Protein AF-A0A7I8WCE5-F1 (afdb_monomer)

Radius of gyration: 19.45 Å; Cα contacts (8 Å, |Δi|>4): 159; chains: 1; bounding box: 53×24×66 Å

Structure (mmCIF, N/CA/C/O backbone):
data_AF-A0A7I8WCE5-F1
#
_entry.id   AF-A0A7I8WCE5-F1
#
loop_
_atom_site.group_PDB
_atom_site.id
_atom_site.type_symbol
_atom_site.label_atom_id
_atom_site.label_alt_id
_atom_site.label_comp_id
_atom_site.label_asym_id
_atom_site.label_entity_id
_atom_site.label_seq_id
_atom_site.pdbx_PDB_ins_code
_atom_site.Cartn_x
_atom_site.Cartn_y
_atom_site.Cartn_z
_atom_site.occupancy
_atom_site.B_iso_or_equiv
_atom_site.auth_seq_id
_atom_site.auth_comp_id
_atom_site.auth_asym_id
_atom_site.auth_atom_id
_atom_site.pdbx_PDB_model_num
ATOM 1 N N . MET A 1 1 ? 34.327 -8.605 -38.440 1.00 50.53 1 MET A N 1
ATOM 2 C CA . MET A 1 1 ? 33.458 -9.476 -37.614 1.00 50.53 1 MET A CA 1
ATOM 3 C C . MET A 1 1 ? 33.841 -9.482 -36.123 1.00 50.53 1 MET A C 1
ATOM 5 O O . MET A 1 1 ? 33.000 -9.816 -35.309 1.00 50.53 1 MET A O 1
ATOM 9 N N . SER A 1 2 ? 35.051 -9.053 -35.728 1.00 57.41 2 SER A N 1
ATOM 10 C CA . SER A 1 2 ? 35.535 -9.054 -34.330 1.00 57.41 2 SER A CA 1
ATOM 11 C C . SER A 1 2 ? 35.039 -7.905 -33.429 1.00 57.41 2 SER A C 1
ATOM 13 O O . SER A 1 2 ? 35.128 -8.022 -32.213 1.00 57.41 2 SER A O 1
ATOM 15 N N . TYR A 1 3 ? 34.486 -6.820 -33.986 1.00 60.25 3 TYR A N 1
ATOM 16 C CA . TYR A 1 3 ? 34.004 -5.659 -33.211 1.00 60.25 3 TYR A CA 1
ATOM 17 C C . TYR A 1 3 ? 32.550 -5.769 -32.714 1.00 60.25 3 TYR A C 1
ATOM 19 O O . TYR A 1 3 ? 32.130 -4.959 -31.896 1.00 60.25 3 TYR A O 1
ATOM 27 N N . GLN A 1 4 ? 31.778 -6.764 -33.167 1.00 73.44 4 GLN A N 1
ATOM 28 C CA . GLN A 1 4 ? 30.360 -6.881 -32.796 1.00 73.44 4 GLN A CA 1
ATOM 29 C C . GLN A 1 4 ? 30.150 -7.382 -31.363 1.00 73.44 4 GLN A C 1
ATOM 31 O O . GLN A 1 4 ? 29.238 -6.914 -30.691 1.00 73.44 4 GLN A O 1
ATOM 36 N N . ILE A 1 5 ? 30.999 -8.291 -30.872 1.00 83.00 5 ILE A N 1
ATOM 37 C CA . ILE A 1 5 ? 30.821 -8.887 -29.541 1.00 83.00 5 ILE A CA 1
ATOM 38 C C . ILE A 1 5 ? 31.060 -7.861 -28.415 1.00 83.00 5 ILE A C 1
ATOM 40 O O . ILE A 1 5 ? 30.167 -7.706 -2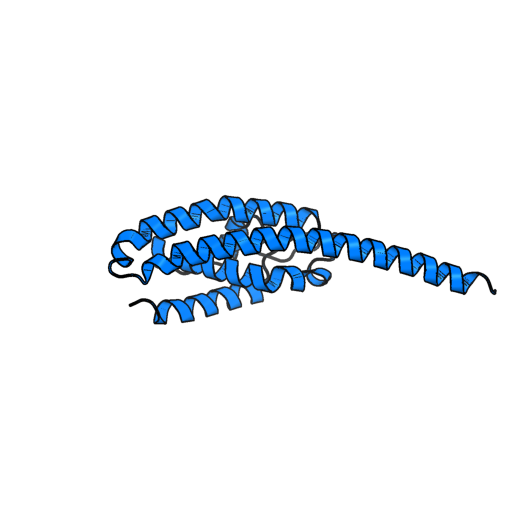7.584 1.00 83.00 5 ILE A O 1
ATOM 44 N N . PRO A 1 6 ? 32.175 -7.096 -28.382 1.00 89.44 6 PRO A N 1
ATOM 45 C CA . PRO A 1 6 ? 32.377 -6.081 -27.342 1.00 89.44 6 PRO A CA 1
ATOM 46 C C . PRO A 1 6 ? 31.289 -5.001 -27.340 1.00 89.44 6 PRO A C 1
ATOM 48 O O . PRO A 1 6 ? 30.859 -4.553 -26.281 1.00 89.44 6 PRO A O 1
ATOM 51 N N . GLN A 1 7 ? 30.801 -4.616 -28.523 1.00 88.81 7 GLN A N 1
ATOM 52 C CA . GLN A 1 7 ? 29.745 -3.616 -28.659 1.00 88.81 7 GLN A CA 1
ATOM 53 C C . GLN A 1 7 ? 28.393 -4.127 -28.135 1.00 88.81 7 GLN A C 1
ATOM 55 O O . GLN A 1 7 ? 27.687 -3.382 -27.458 1.00 88.81 7 GLN A O 1
ATOM 60 N N . MET A 1 8 ? 28.059 -5.402 -28.374 1.00 88.62 8 MET A N 1
ATOM 61 C CA . MET A 1 8 ? 26.875 -6.042 -27.787 1.00 88.62 8 MET A CA 1
ATOM 62 C C . MET A 1 8 ? 26.946 -6.057 -26.255 1.00 88.62 8 MET A C 1
ATOM 64 O O . MET A 1 8 ? 25.990 -5.639 -25.604 1.00 88.62 8 MET A O 1
ATOM 68 N N . PHE A 1 9 ? 28.082 -6.460 -25.674 1.00 93.19 9 PHE A N 1
ATOM 69 C CA . PHE A 1 9 ? 28.263 -6.445 -24.217 1.00 93.19 9 PHE A CA 1
ATOM 70 C C . PHE A 1 9 ? 28.170 -5.036 -23.626 1.00 93.19 9 PHE A C 1
ATOM 72 O O . PHE A 1 9 ? 27.525 -4.867 -22.597 1.00 93.19 9 PHE A O 1
ATOM 79 N N . SER A 1 10 ? 28.738 -4.025 -24.292 1.00 92.69 10 SER A N 1
ATOM 80 C CA . SER A 1 10 ? 28.611 -2.628 -23.858 1.00 92.69 10 SER A CA 1
ATOM 81 C C . SER A 1 10 ? 27.151 -2.175 -23.842 1.00 92.69 10 SER A C 1
ATOM 83 O O . SER A 1 10 ? 26.688 -1.660 -22.834 1.00 92.69 10 SER A O 1
ATOM 85 N N . SER A 1 11 ? 26.396 -2.435 -24.916 1.00 92.50 11 SER A N 1
ATOM 86 C CA . SER A 1 11 ? 24.974 -2.061 -24.967 1.00 92.50 11 SER A CA 1
ATOM 87 C C . SER A 1 11 ? 24.126 -2.794 -23.923 1.00 92.50 11 SER A C 1
ATOM 89 O O . SER A 1 11 ? 23.158 -2.245 -23.405 1.00 92.50 11 SER A O 1
ATOM 91 N N . PHE A 1 12 ? 24.491 -4.034 -23.586 1.00 94.12 12 PHE A N 1
ATOM 92 C CA . PHE A 1 12 ? 23.825 -4.791 -22.533 1.00 94.12 12 PHE A CA 1
ATOM 93 C C . PHE A 1 12 ? 24.161 -4.250 -21.138 1.00 94.12 12 PHE A C 1
ATOM 95 O O . PHE A 1 12 ? 23.276 -4.188 -20.286 1.00 94.12 12 PHE A O 1
ATOM 102 N N . GLN A 1 13 ? 25.405 -3.814 -20.918 1.00 95.06 13 GLN A N 1
ATOM 103 C CA . GLN A 1 13 ? 25.809 -3.149 -19.680 1.00 95.06 13 GLN A CA 1
ATOM 104 C C . GLN A 1 13 ? 24.989 -1.874 -19.453 1.00 95.06 13 GLN A C 1
ATOM 106 O O . GLN A 1 13 ? 24.436 -1.709 -18.370 1.00 95.06 13 GLN A O 1
ATOM 111 N N . ASP A 1 14 ? 24.807 -1.049 -20.489 1.00 95.19 14 ASP A N 1
ATOM 112 C CA . ASP A 1 14 ? 23.987 0.165 -20.397 1.00 95.19 14 ASP A CA 1
ATOM 113 C C . ASP A 1 14 ? 22.547 -0.156 -19.953 1.00 95.19 14 ASP A C 1
ATOM 115 O O . ASP A 1 14 ? 21.978 0.533 -19.106 1.00 95.19 14 ASP A O 1
ATOM 119 N N . VAL A 1 15 ? 21.954 -1.236 -20.479 1.00 93.38 15 VAL A N 1
ATOM 120 C CA . VAL A 1 15 ? 20.608 -1.689 -20.082 1.00 93.38 15 VAL A CA 1
ATOM 121 C C . VAL A 1 15 ? 20.572 -2.125 -18.615 1.00 93.38 15 VAL A C 1
ATOM 123 O O . VAL A 1 15 ? 19.631 -1.768 -17.902 1.00 93.38 15 VAL A O 1
ATOM 126 N N . ILE A 1 16 ? 21.579 -2.871 -18.149 1.00 95.06 16 ILE A N 1
ATOM 127 C CA . ILE A 1 16 ? 21.681 -3.292 -16.743 1.00 95.06 16 ILE A CA 1
ATOM 128 C C . ILE A 1 16 ? 21.804 -2.078 -15.822 1.00 95.06 16 ILE A C 1
ATOM 130 O O . ILE A 1 16 ? 21.117 -2.025 -14.801 1.00 95.06 16 ILE A O 1
ATOM 134 N N . ASP A 1 17 ? 22.637 -1.106 -16.187 1.00 96.06 17 ASP A N 1
ATOM 135 C CA . ASP A 1 17 ? 22.878 0.087 -15.379 1.00 96.06 17 ASP A CA 1
ATOM 136 C C . ASP A 1 17 ? 21.601 0.931 -15.257 1.00 96.06 17 ASP A C 1
ATOM 138 O O . ASP A 1 17 ? 21.223 1.335 -14.155 1.00 96.06 17 ASP A O 1
ATOM 142 N N . GLN A 1 18 ? 20.859 1.117 -16.355 1.00 93.81 18 GLN A N 1
ATOM 143 C CA . GLN A 1 18 ? 19.547 1.778 -16.315 1.00 93.81 18 GLN A CA 1
ATOM 144 C C . GLN A 1 18 ? 18.541 1.011 -15.450 1.00 93.81 18 GLN A C 1
ATOM 146 O O . GLN A 1 18 ? 17.791 1.605 -14.671 1.00 93.81 18 GLN A O 1
ATOM 151 N N . GLU A 1 19 ? 18.528 -0.319 -15.544 1.00 93.75 19 GLU A N 1
ATOM 152 C CA . GLU A 1 19 ? 17.642 -1.146 -14.729 1.00 93.75 19 GLU A CA 1
ATOM 153 C C . GLU A 1 19 ? 17.976 -1.048 -13.235 1.00 93.75 19 GLU A C 1
ATOM 155 O O . GLU A 1 19 ? 17.068 -1.015 -12.398 1.00 93.75 19 GLU A O 1
ATOM 160 N N . GLN A 1 20 ? 19.264 -0.969 -12.899 1.00 95.06 20 GLN A N 1
ATOM 161 C CA . GLN A 1 20 ? 19.743 -0.788 -11.534 1.00 95.06 20 GLN A CA 1
ATOM 162 C C . GLN A 1 20 ? 19.300 0.561 -10.959 1.00 95.06 20 GLN A C 1
ATOM 164 O O . GLN A 1 20 ? 18.778 0.599 -9.844 1.00 95.06 20 GLN A O 1
ATOM 169 N N . ILE A 1 21 ? 19.413 1.643 -11.734 1.00 95.50 21 ILE A N 1
ATOM 170 C CA . ILE A 1 21 ? 18.954 2.982 -11.329 1.00 95.50 21 ILE A CA 1
ATOM 171 C C . ILE A 1 21 ? 17.455 2.966 -10.989 1.00 95.50 21 ILE A C 1
ATOM 173 O O . ILE A 1 21 ? 17.041 3.497 -9.953 1.00 95.50 21 ILE A O 1
ATOM 177 N N . ILE A 1 22 ? 16.633 2.314 -11.820 1.00 95.06 22 ILE A N 1
ATOM 178 C CA . ILE A 1 22 ? 15.191 2.183 -11.559 1.00 95.06 22 ILE A CA 1
ATOM 179 C C . ILE A 1 22 ? 14.954 1.389 -10.270 1.00 95.06 22 ILE A C 1
ATOM 181 O O . ILE A 1 22 ? 14.191 1.838 -9.412 1.00 95.06 22 ILE A O 1
ATOM 185 N N . ARG A 1 23 ? 15.630 0.244 -10.088 1.00 95.38 23 ARG A N 1
ATOM 186 C CA . ARG A 1 23 ? 15.504 -0.575 -8.868 1.00 95.38 23 ARG A CA 1
ATOM 187 C C . ARG A 1 23 ? 15.839 0.207 -7.601 1.00 95.38 23 ARG A C 1
ATOM 189 O O . ARG A 1 23 ? 15.109 0.109 -6.614 1.00 95.38 23 ARG A O 1
ATOM 196 N N . GLU A 1 24 ? 16.914 0.985 -7.614 1.00 96.06 24 GLU A N 1
ATOM 197 C CA . GLU A 1 24 ? 17.324 1.796 -6.463 1.00 96.06 24 GLU A CA 1
ATOM 198 C C . GLU A 1 24 ? 16.304 2.896 -6.149 1.00 96.06 24 GLU A C 1
ATOM 200 O O . GLU A 1 24 ? 15.914 3.072 -4.990 1.00 96.06 24 GLU A O 1
ATOM 205 N N . SER A 1 25 ? 15.793 3.569 -7.183 1.00 95.38 25 SER A N 1
ATOM 206 C CA . SER A 1 25 ? 14.749 4.589 -7.043 1.00 95.38 25 SER A CA 1
ATOM 207 C C . SER A 1 25 ? 13.441 4.015 -6.479 1.00 95.38 25 SER A C 1
ATOM 209 O O . SER A 1 25 ? 12.831 4.610 -5.583 1.00 95.38 25 SER A O 1
ATOM 211 N N . VAL A 1 26 ? 13.039 2.824 -6.943 1.00 96.00 26 VAL A N 1
ATOM 212 C CA . VAL A 1 26 ? 11.877 2.077 -6.432 1.00 96.00 26 VAL A CA 1
ATOM 213 C C . VAL A 1 26 ? 12.081 1.685 -4.973 1.00 96.00 26 VAL A C 1
ATOM 215 O O . VAL A 1 26 ? 11.201 1.924 -4.146 1.00 96.00 26 VAL A O 1
ATOM 218 N N . LYS A 1 27 ? 13.250 1.135 -4.626 1.00 95.06 27 LYS A N 1
ATOM 219 C CA . LYS A 1 27 ? 13.574 0.727 -3.253 1.00 95.06 27 LYS A CA 1
ATOM 220 C C . LYS A 1 27 ? 13.459 1.896 -2.275 1.00 95.06 27 LYS A C 1
ATOM 222 O O . LYS A 1 27 ? 12.914 1.721 -1.188 1.00 95.06 27 LYS A O 1
ATOM 227 N N . SER A 1 28 ? 13.914 3.085 -2.670 1.00 94.75 28 SER A N 1
ATOM 228 C CA . SER A 1 28 ? 13.769 4.297 -1.858 1.00 94.75 28 SER A CA 1
ATOM 229 C C . SER A 1 28 ? 12.296 4.665 -1.613 1.00 94.75 28 SER A C 1
ATOM 231 O O . SER A 1 28 ? 11.916 4.909 -0.468 1.00 94.75 28 SER A O 1
ATOM 233 N N . SER A 1 29 ? 11.429 4.610 -2.634 1.00 94.69 29 SER A N 1
ATOM 234 C CA . SER A 1 29 ? 9.983 4.840 -2.442 1.00 94.69 29 SER A CA 1
ATOM 235 C C . SER A 1 29 ? 9.331 3.790 -1.543 1.00 94.69 29 SER A C 1
ATOM 237 O O . SER A 1 29 ? 8.504 4.123 -0.691 1.00 94.69 29 SER A O 1
ATOM 239 N N . VAL A 1 30 ? 9.717 2.522 -1.695 1.00 96.94 30 VAL A N 1
ATOM 240 C CA . VAL A 1 30 ? 9.195 1.423 -0.872 1.00 96.94 30 VAL A CA 1
ATOM 241 C C . VAL A 1 30 ? 9.545 1.617 0.603 1.00 96.94 30 VAL A C 1
ATOM 243 O O . VAL A 1 30 ? 8.696 1.379 1.458 1.00 96.94 30 VAL A O 1
ATOM 246 N N . GLN A 1 31 ? 10.739 2.119 0.930 1.00 97.44 31 GLN A N 1
ATOM 247 C CA . GLN A 1 31 ? 11.127 2.389 2.322 1.00 97.44 31 GLN A CA 1
ATOM 248 C C . GLN A 1 31 ? 10.186 3.388 3.016 1.00 97.44 31 GLN A C 1
ATOM 250 O O . GLN A 1 31 ? 9.819 3.181 4.177 1.00 97.44 31 GLN A O 1
ATOM 255 N N . ASN A 1 32 ? 9.733 4.422 2.301 1.00 96.31 32 ASN A N 1
ATOM 256 C CA . ASN A 1 32 ? 8.776 5.402 2.824 1.00 96.31 32 ASN A CA 1
ATOM 257 C C . ASN A 1 32 ? 7.399 4.770 3.100 1.00 96.31 32 ASN A C 1
ATOM 259 O O . ASN A 1 32 ? 6.805 4.987 4.167 1.00 96.31 32 ASN A O 1
ATOM 263 N N . LEU A 1 33 ? 6.917 3.932 2.172 1.00 97.44 33 LEU A N 1
ATOM 264 C CA . LEU A 1 33 ? 5.695 3.137 2.349 1.00 97.44 33 LEU A CA 1
ATOM 265 C C . LEU A 1 33 ? 5.822 2.194 3.551 1.00 97.44 33 LEU A C 1
ATOM 267 O O . LEU A 1 33 ? 4.905 2.073 4.368 1.00 97.44 33 LEU A O 1
ATOM 271 N N . GLU A 1 34 ? 6.969 1.537 3.699 1.00 97.75 34 GLU A N 1
ATOM 272 C CA . GLU A 1 34 ? 7.217 0.601 4.786 1.00 97.75 34 GLU A CA 1
ATOM 273 C C . GLU A 1 34 ? 7.260 1.274 6.154 1.00 97.75 34 GLU A C 1
ATOM 275 O O . GLU A 1 34 ? 6.745 0.715 7.127 1.00 97.75 34 GLU A O 1
ATOM 280 N N . GLN A 1 35 ? 7.891 2.445 6.239 1.00 97.62 35 GLN A N 1
ATOM 281 C CA . GLN A 1 35 ? 7.965 3.220 7.469 1.00 97.62 35 GLN A CA 1
ATOM 282 C C . GLN A 1 35 ? 6.576 3.699 7.877 1.00 97.62 35 GLN A C 1
ATOM 284 O O . GLN A 1 35 ? 6.157 3.450 9.005 1.00 97.62 35 GLN A O 1
ATOM 289 N N . THR A 1 36 ? 5.831 4.286 6.941 1.00 97.00 36 THR A N 1
ATOM 290 C CA . THR A 1 36 ? 4.471 4.768 7.208 1.00 97.00 36 THR A CA 1
ATOM 291 C C . THR A 1 36 ? 3.546 3.626 7.615 1.00 97.00 36 THR A C 1
ATOM 293 O O . THR A 1 36 ? 2.840 3.733 8.613 1.00 97.00 36 THR A O 1
ATOM 296 N N . SER A 1 37 ? 3.607 2.485 6.925 1.00 97.25 37 SER A N 1
ATOM 297 C CA . SER A 1 37 ? 2.823 1.302 7.303 1.00 97.25 37 SER A CA 1
ATOM 298 C C . SER A 1 37 ? 3.233 0.718 8.659 1.00 97.25 37 SER A C 1
ATOM 300 O O . SER A 1 37 ? 2.372 0.208 9.367 1.00 97.25 37 SER A O 1
ATOM 302 N N . ARG A 1 38 ? 4.510 0.803 9.076 1.00 97.62 38 ARG A N 1
ATOM 303 C CA . ARG A 1 38 ? 4.920 0.426 10.448 1.00 97.62 38 ARG A CA 1
ATOM 304 C C . ARG A 1 38 ? 4.305 1.366 11.486 1.00 97.62 38 ARG A C 1
ATOM 306 O O . ARG A 1 38 ? 3.841 0.896 12.519 1.00 97.62 38 ARG A O 1
ATOM 313 N N . THR A 1 39 ? 4.262 2.666 11.206 1.00 97.69 39 THR A N 1
ATOM 314 C CA . THR A 1 39 ? 3.642 3.648 12.105 1.00 97.69 39 THR A CA 1
ATOM 315 C C . THR A 1 39 ? 2.127 3.452 12.205 1.00 97.69 39 THR A C 1
ATOM 317 O O . THR A 1 39 ? 1.600 3.451 13.315 1.00 97.69 39 THR A O 1
ATOM 320 N N . ILE A 1 40 ? 1.433 3.213 11.084 1.00 97.00 40 ILE A N 1
ATOM 321 C CA . ILE A 1 40 ? -0.005 2.891 11.086 1.00 97.00 40 ILE A CA 1
ATOM 322 C C . ILE A 1 40 ? -0.256 1.601 11.877 1.00 97.00 40 ILE A C 1
ATOM 324 O O . ILE A 1 40 ? -1.159 1.562 12.706 1.00 97.00 40 ILE A O 1
ATOM 328 N N . LEU A 1 41 ? 0.563 0.564 11.667 1.00 95.69 41 LEU A N 1
ATOM 329 C CA . LEU A 1 41 ? 0.454 -0.693 12.406 1.00 95.69 41 LEU A CA 1
ATOM 330 C C . LEU A 1 41 ? 0.587 -0.47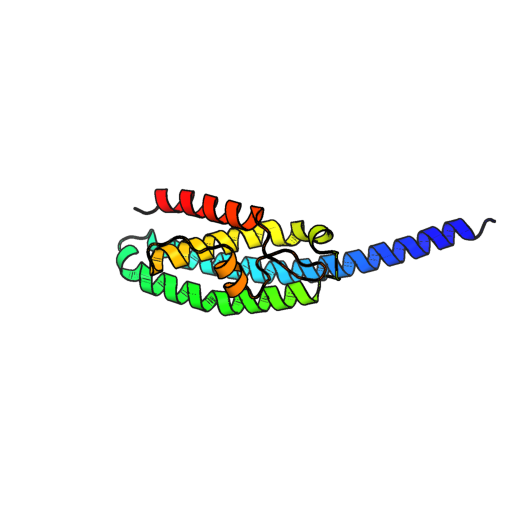9 13.917 1.00 95.69 41 LEU A C 1
ATOM 332 O O . LEU A 1 41 ? -0.282 -0.911 14.664 1.00 95.69 41 LEU A O 1
ATOM 336 N N . ALA A 1 42 ? 1.635 0.222 14.358 1.00 95.00 42 ALA A N 1
ATOM 337 C CA . ALA A 1 42 ? 1.858 0.498 15.775 1.00 95.00 42 ALA A CA 1
ATOM 338 C C . ALA A 1 42 ? 0.691 1.278 16.401 1.00 95.00 42 ALA A C 1
ATOM 340 O O . ALA A 1 42 ? 0.291 0.994 17.527 1.00 95.00 42 ALA A O 1
ATOM 341 N N . LEU A 1 43 ? 0.121 2.232 15.657 1.00 94.50 43 LEU A N 1
ATOM 342 C CA . LEU A 1 43 ? -1.058 2.983 16.076 1.00 94.50 43 LEU A CA 1
ATOM 343 C C . LEU A 1 43 ? -2.276 2.066 16.233 1.00 94.50 43 LEU A C 1
ATOM 345 O O . LEU A 1 43 ? -2.901 2.071 17.291 1.00 94.50 43 LEU A O 1
ATOM 349 N N . ILE A 1 44 ? -2.603 1.262 15.220 1.00 92.19 44 ILE A N 1
ATOM 350 C CA . ILE A 1 44 ? -3.770 0.372 15.270 1.00 92.19 44 ILE A CA 1
ATOM 351 C C . ILE A 1 44 ? -3.601 -0.699 16.352 1.00 92.19 44 ILE A C 1
ATOM 353 O O . ILE A 1 44 ? -4.558 -0.998 17.054 1.00 92.19 44 ILE A O 1
ATOM 357 N N . GLN A 1 45 ? -2.388 -1.206 16.582 1.00 90.88 45 GLN A N 1
ATOM 358 C CA . GLN A 1 45 ? -2.122 -2.202 17.625 1.00 90.88 45 GLN A CA 1
ATOM 359 C C . GLN A 1 45 ? -2.437 -1.710 19.049 1.00 90.88 45 GLN A C 1
ATOM 361 O O . GLN A 1 45 ? -2.640 -2.527 19.948 1.00 90.88 45 GLN A O 1
ATOM 366 N N . THR A 1 46 ? -2.543 -0.395 19.274 1.00 91.56 46 THR A N 1
ATOM 367 C CA . THR A 1 46 ? -2.946 0.151 20.583 1.00 91.56 46 THR A CA 1
ATOM 368 C C . THR A 1 46 ? -4.356 -0.266 21.006 1.00 91.56 46 THR A C 1
ATOM 370 O O . THR A 1 46 ? -4.638 -0.286 22.202 1.00 91.56 46 THR A O 1
ATOM 373 N N . ILE A 1 47 ? -5.223 -0.680 20.074 1.00 89.56 47 ILE A N 1
ATOM 374 C CA . ILE A 1 47 ? -6.575 -1.153 20.412 1.00 89.56 47 ILE A CA 1
ATOM 375 C C . ILE A 1 47 ? -6.570 -2.459 21.220 1.00 89.56 47 ILE A C 1
ATOM 377 O O . ILE A 1 47 ? -7.542 -2.725 21.919 1.00 89.56 47 ILE A O 1
ATOM 381 N N . HIS A 1 48 ? -5.487 -3.246 21.149 1.00 87.06 48 HIS A N 1
ATOM 382 C CA . HIS A 1 48 ? -5.323 -4.488 21.916 1.00 87.06 48 HIS A CA 1
ATOM 383 C C . HIS A 1 48 ? -4.875 -4.235 23.367 1.00 87.06 48 HIS A C 1
ATOM 385 O O . HIS A 1 48 ? -4.734 -5.179 24.144 1.00 87.06 48 HIS A O 1
ATOM 391 N N . GLN A 1 49 ? -4.602 -2.980 23.741 1.00 86.44 49 GLN A N 1
ATOM 392 C CA . GLN A 1 49 ? -4.274 -2.609 25.117 1.00 86.44 49 GLN A CA 1
ATOM 393 C C . GLN A 1 49 ? -5.537 -2.546 25.986 1.00 86.44 49 GLN A C 1
ATOM 395 O O . GLN A 1 49 ? -6.663 -2.468 25.493 1.00 86.44 49 GLN A O 1
ATOM 400 N N . GLU A 1 50 ? -5.354 -2.539 27.305 1.00 78.25 50 GLU A N 1
ATOM 401 C CA . GLU A 1 50 ? -6.456 -2.463 28.264 1.00 78.25 50 GLU A CA 1
ATOM 402 C C . GLU A 1 50 ? -7.304 -1.195 28.025 1.00 78.25 50 GLU A C 1
ATOM 404 O O . GLU A 1 50 ? -6.787 -0.080 28.017 1.00 78.25 50 GLU A O 1
ATOM 409 N N . ASN A 1 51 ? -8.618 -1.357 27.817 1.00 77.56 51 ASN A N 1
ATOM 410 C CA . ASN A 1 51 ? -9.567 -0.312 27.383 1.00 77.56 51 ASN A CA 1
ATOM 411 C C . ASN A 1 51 ? -9.402 0.234 25.943 1.00 77.56 51 ASN A C 1
ATOM 413 O O . ASN A 1 51 ? -10.145 1.149 25.577 1.00 77.56 51 ASN A O 1
ATOM 417 N N . GLY A 1 52 ? -8.525 -0.327 25.103 1.00 79.12 52 GLY A N 1
ATOM 418 C CA . GLY A 1 52 ? -8.266 0.150 23.733 1.00 79.12 52 GLY A CA 1
ATOM 419 C C . GLY A 1 52 ? -9.491 0.132 22.807 1.00 79.12 52 GLY A C 1
ATOM 420 O O . GLY A 1 52 ? -9.628 0.981 21.929 1.00 79.12 52 GLY A O 1
ATOM 421 N N . VAL A 1 53 ? -10.464 -0.745 23.070 1.00 79.88 53 VAL A N 1
ATOM 422 C CA . VAL A 1 53 ? -11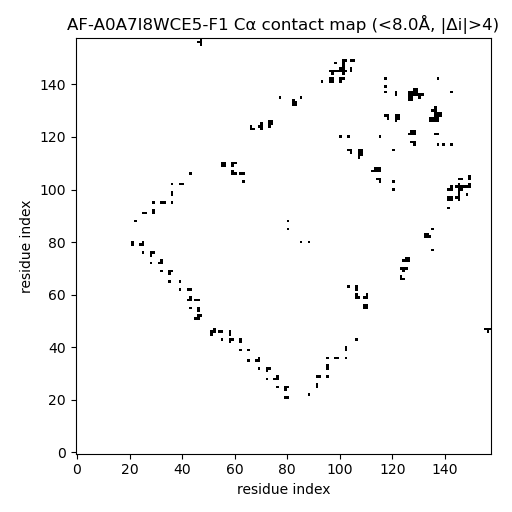.747 -0.780 22.343 1.00 79.88 53 VAL A CA 1
ATOM 423 C C . VAL A 1 53 ? -12.518 0.545 22.460 1.00 79.88 53 VAL A C 1
ATOM 425 O O . VAL A 1 53 ? -13.178 0.960 21.507 1.00 79.88 53 VAL A O 1
ATOM 428 N N . LYS A 1 54 ? -12.409 1.262 23.590 1.00 84.94 54 LYS A N 1
ATOM 429 C CA . LYS A 1 54 ? -13.095 2.555 23.789 1.00 84.94 54 LYS A CA 1
ATOM 430 C C . LYS A 1 54 ? -12.529 3.655 22.888 1.00 84.94 54 LYS A C 1
ATOM 432 O O . LYS A 1 54 ? -13.275 4.538 22.478 1.00 84.94 54 LYS A O 1
ATOM 437 N N . THR A 1 55 ? -11.237 3.589 22.566 1.00 88.81 55 THR A N 1
ATOM 438 C CA . THR A 1 55 ? -10.536 4.562 21.712 1.00 88.81 55 THR A CA 1
ATOM 439 C C . THR A 1 55 ? -10.389 4.081 20.267 1.00 88.81 55 THR A C 1
ATOM 441 O O . THR A 1 55 ? -9.881 4.822 19.426 1.00 88.81 55 THR A O 1
ATOM 444 N N . ALA A 1 56 ? -10.877 2.881 19.935 1.00 90.12 56 ALA A N 1
ATOM 445 C CA . ALA A 1 56 ? -10.674 2.245 18.634 1.00 90.12 56 ALA A CA 1
ATOM 446 C C . ALA A 1 56 ? -11.127 3.116 17.451 1.00 90.12 56 ALA A C 1
ATOM 448 O O . ALA A 1 56 ? -10.421 3.210 16.448 1.00 90.12 56 ALA A O 1
ATOM 449 N N . LYS A 1 57 ? -12.253 3.833 17.582 1.00 90.75 57 LYS A N 1
ATOM 450 C CA . LYS A 1 57 ? -12.729 4.759 16.539 1.00 90.75 57 LYS A CA 1
ATOM 451 C C . LYS A 1 57 ? -11.780 5.938 16.311 1.00 90.75 57 LYS A C 1
ATOM 453 O O . LYS A 1 57 ? -11.537 6.309 15.167 1.00 90.75 57 LYS A O 1
ATOM 458 N N . GLU A 1 58 ? -11.222 6.506 17.378 1.00 92.81 58 GLU A N 1
ATOM 459 C CA . GLU A 1 58 ? -10.252 7.605 17.284 1.00 92.81 58 GLU A CA 1
ATOM 460 C C . GLU A 1 58 ? -8.926 7.129 16.683 1.00 92.81 58 GLU A C 1
ATOM 462 O O . GLU A 1 58 ? -8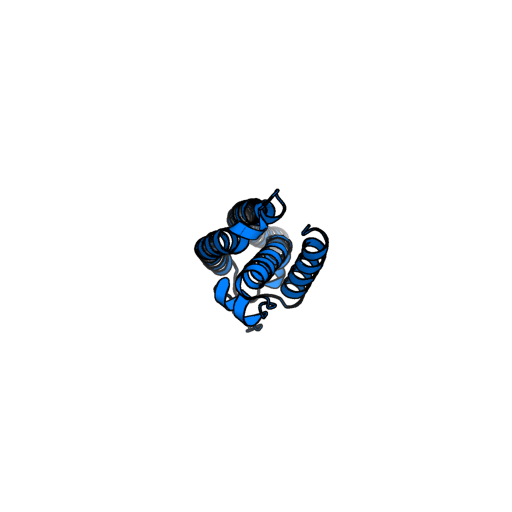.336 7.808 15.842 1.00 92.81 58 GLU A O 1
ATOM 467 N N . VAL A 1 59 ? -8.470 5.940 17.088 1.00 93.94 59 VAL A N 1
ATOM 468 C CA . VAL A 1 59 ? -7.273 5.286 16.544 1.00 93.94 59 VAL A CA 1
ATOM 469 C C . VAL A 1 59 ? -7.439 5.030 15.047 1.00 93.94 59 VAL A C 1
ATOM 471 O O . VAL A 1 59 ? -6.556 5.379 14.263 1.00 93.94 59 VAL A O 1
ATOM 474 N N . ALA A 1 60 ? -8.585 4.490 14.632 1.00 94.06 60 ALA A N 1
ATOM 475 C CA . ALA A 1 60 ? -8.865 4.220 13.230 1.00 94.06 60 ALA A CA 1
ATOM 476 C C . ALA A 1 60 ? -8.996 5.509 12.402 1.00 94.06 60 ALA A C 1
ATOM 478 O O . ALA A 1 60 ? -8.512 5.559 11.275 1.00 94.06 60 ALA A O 1
ATOM 479 N N . GLN A 1 61 ? -9.562 6.580 12.967 1.00 94.88 61 GLN A N 1
ATOM 480 C CA . GLN A 1 61 ? -9.592 7.889 12.310 1.00 94.88 61 GLN A CA 1
ATOM 481 C C . GLN A 1 61 ? -8.177 8.439 12.064 1.00 94.88 61 GLN A C 1
ATOM 483 O O . GLN A 1 61 ? -7.854 8.833 10.944 1.00 94.88 61 GLN A O 1
ATOM 488 N N . LYS A 1 62 ? -7.296 8.384 13.069 1.00 95.56 62 LYS A N 1
ATOM 489 C CA . LYS A 1 62 ? -5.886 8.783 12.915 1.00 95.56 62 LYS A CA 1
ATOM 490 C C . LYS A 1 62 ? -5.157 7.916 11.884 1.00 95.56 62 LYS A C 1
ATOM 492 O O . LYS A 1 62 ? -4.409 8.434 11.058 1.00 95.56 62 LYS A O 1
ATOM 497 N N . ALA A 1 63 ? -5.402 6.605 11.886 1.00 95.75 63 ALA A N 1
ATOM 498 C CA . ALA A 1 63 ? -4.858 5.702 10.874 1.00 95.75 63 ALA A CA 1
ATOM 499 C C . ALA A 1 63 ? -5.348 6.077 9.466 1.00 95.75 63 ALA A C 1
ATOM 501 O O . ALA A 1 63 ? -4.544 6.136 8.535 1.00 95.75 63 ALA A O 1
ATOM 502 N N . ARG A 1 64 ? -6.639 6.408 9.314 1.00 95.00 64 ARG A N 1
ATOM 503 C CA . ARG A 1 64 ? -7.247 6.855 8.052 1.00 95.00 64 ARG A CA 1
ATOM 504 C C . ARG A 1 64 ? -6.557 8.098 7.493 1.00 95.00 64 ARG A C 1
ATOM 506 O O . ARG A 1 64 ? -6.288 8.157 6.296 1.00 95.00 64 ARG A O 1
ATOM 513 N N . GLU A 1 65 ? -6.227 9.063 8.345 1.00 96.00 65 GLU A N 1
ATOM 514 C CA . GLU A 1 65 ? -5.518 10.285 7.947 1.00 96.00 65 GLU A CA 1
ATOM 515 C C . GLU A 1 65 ? -4.117 9.986 7.401 1.00 96.00 65 GLU A C 1
ATOM 517 O O . GLU A 1 65 ? -3.700 10.574 6.400 1.00 96.00 65 GLU A O 1
ATOM 522 N N . MET A 1 66 ? -3.414 9.006 7.974 1.00 96.50 66 MET A N 1
ATOM 523 C CA . MET A 1 66 ? -2.087 8.597 7.504 1.00 96.50 66 MET A CA 1
ATOM 524 C C . MET A 1 66 ? -2.099 7.969 6.102 1.00 96.50 66 MET A C 1
ATOM 526 O O . MET A 1 66 ? -1.085 8.033 5.401 1.00 96.50 66 MET A O 1
ATOM 530 N N . PHE A 1 67 ? -3.234 7.430 5.637 1.00 96.44 67 PHE A N 1
ATOM 531 C CA . PHE A 1 67 ? -3.351 6.939 4.259 1.00 96.44 67 PHE A CA 1
ATOM 532 C C . PHE A 1 67 ? -3.241 8.055 3.212 1.00 96.44 67 PHE A C 1
ATOM 534 O O . PHE A 1 67 ? -2.888 7.770 2.070 1.00 96.44 67 PHE A O 1
ATOM 541 N N . THR A 1 68 ? -3.439 9.326 3.582 1.00 95.94 68 THR A N 1
ATOM 542 C CA . THR A 1 68 ? -3.154 10.454 2.675 1.00 95.94 68 THR A CA 1
ATOM 543 C C . THR A 1 68 ? -1.666 10.547 2.328 1.00 95.94 68 THR A C 1
ATOM 545 O O . THR A 1 68 ? -1.312 10.868 1.195 1.00 95.94 68 THR A O 1
ATOM 548 N N . THR A 1 69 ? -0.783 10.207 3.270 1.00 96.19 69 THR A N 1
ATOM 549 C CA . THR A 1 69 ? 0.664 10.125 3.042 1.00 96.19 69 THR A CA 1
ATOM 550 C C . THR A 1 69 ? 1.016 8.885 2.224 1.00 96.19 69 THR A C 1
ATOM 552 O O . THR A 1 69 ? 1.796 8.975 1.280 1.00 96.19 69 THR A O 1
ATOM 555 N N . VAL A 1 70 ? 0.390 7.741 2.527 1.00 97.25 70 VAL A N 1
ATOM 556 C CA . VAL A 1 70 ? 0.561 6.500 1.749 1.00 97.25 70 VAL A CA 1
ATOM 557 C C . VAL A 1 70 ? 0.195 6.719 0.279 1.00 97.25 70 VAL A C 1
ATOM 559 O O . VAL A 1 70 ? 0.955 6.323 -0.601 1.00 97.25 70 VAL A O 1
ATOM 562 N N . ARG A 1 71 ? -0.921 7.409 0.014 1.00 97.31 71 ARG A N 1
ATOM 563 C CA . ARG A 1 71 ? -1.353 7.792 -1.334 1.00 97.31 71 ARG A CA 1
ATOM 564 C C . ARG A 1 71 ? -0.255 8.543 -2.096 1.00 97.31 71 ARG A C 1
ATOM 566 O O . ARG A 1 71 ? 0.073 8.160 -3.213 1.00 97.31 71 ARG A O 1
ATOM 573 N N . LYS A 1 72 ? 0.357 9.560 -1.479 1.00 96.94 72 LYS A N 1
ATOM 574 C CA . LYS A 1 72 ? 1.448 10.338 -2.099 1.00 96.94 72 LYS A CA 1
ATOM 575 C C . LYS A 1 72 ? 2.648 9.463 -2.466 1.00 96.94 72 LYS A C 1
ATOM 577 O O . LYS A 1 72 ? 3.238 9.642 -3.525 1.00 96.94 72 LYS A O 1
ATOM 582 N N . TYR A 1 73 ? 3.000 8.497 -1.619 1.00 96.69 73 TYR A N 1
ATOM 583 C CA . TYR A 1 73 ? 4.105 7.584 -1.917 1.00 96.69 73 TYR A CA 1
ATOM 584 C C . TYR A 1 73 ? 3.776 6.576 -3.021 1.00 96.69 73 TYR A C 1
ATOM 586 O O . TYR A 1 73 ? 4.676 6.197 -3.766 1.00 96.69 73 TYR A O 1
ATOM 594 N N . TYR A 1 74 ? 2.513 6.165 -3.174 1.00 96.81 74 TYR A N 1
ATOM 595 C CA . TYR A 1 74 ? 2.096 5.371 -4.335 1.00 96.81 74 TYR A CA 1
ATOM 596 C C . TYR A 1 74 ? 2.124 6.178 -5.634 1.00 96.81 74 TYR A C 1
ATOM 598 O O . TYR A 1 74 ? 2.546 5.638 -6.652 1.00 96.81 74 TYR A O 1
ATOM 606 N N . GLU A 1 75 ? 1.740 7.457 -5.608 1.00 95.25 75 GLU A N 1
ATOM 607 C CA . GLU A 1 75 ? 1.880 8.360 -6.762 1.00 95.25 75 GLU A CA 1
ATOM 608 C C . GLU A 1 75 ? 3.353 8.504 -7.176 1.00 95.25 75 GLU A C 1
ATOM 610 O O . GLU A 1 75 ? 3.691 8.362 -8.353 1.00 95.25 75 GLU A O 1
ATOM 615 N N . GLU A 1 76 ? 4.245 8.706 -6.202 1.00 95.19 76 GLU A N 1
ATOM 616 C CA . GLU A 1 76 ? 5.690 8.761 -6.438 1.00 95.19 76 GLU A CA 1
ATOM 617 C C . GLU A 1 76 ? 6.217 7.436 -7.008 1.00 95.19 76 GLU A C 1
ATOM 619 O O . GLU A 1 76 ? 6.930 7.437 -8.013 1.00 95.19 76 GLU A O 1
ATOM 624 N N . LEU A 1 77 ? 5.839 6.302 -6.411 1.00 95.94 77 LEU A N 1
ATOM 625 C CA . LEU A 1 77 ? 6.234 4.979 -6.884 1.00 95.94 77 LEU A CA 1
ATOM 626 C C . LEU A 1 77 ? 5.755 4.738 -8.321 1.00 95.94 77 LEU A C 1
ATOM 628 O O . LEU A 1 77 ? 6.553 4.331 -9.160 1.00 95.94 77 LEU A O 1
ATOM 632 N N . ALA A 1 78 ? 4.490 5.036 -8.624 1.00 94.19 78 ALA A N 1
ATOM 633 C CA . ALA A 1 78 ? 3.917 4.863 -9.955 1.00 94.19 78 ALA A CA 1
ATOM 634 C C . ALA A 1 78 ? 4.649 5.697 -11.017 1.00 94.19 78 ALA A C 1
ATOM 636 O O . ALA A 1 78 ? 4.856 5.210 -12.125 1.00 94.19 78 ALA A O 1
ATOM 637 N N . SER A 1 79 ? 5.104 6.908 -10.673 1.00 94.19 79 SER A N 1
ATOM 638 C CA . SER A 1 79 ? 5.864 7.775 -11.590 1.00 94.19 79 SER A CA 1
ATOM 639 C C . SER A 1 79 ? 7.250 7.233 -11.967 1.00 94.19 79 SER A C 1
ATOM 641 O O . SER A 1 79 ? 7.818 7.648 -12.976 1.00 94.19 79 SER A O 1
ATOM 643 N N . LYS A 1 80 ? 7.797 6.303 -11.173 1.00 93.50 80 LYS A N 1
ATOM 644 C CA . LYS A 1 80 ? 9.129 5.709 -11.376 1.00 93.50 80 LYS A CA 1
ATOM 645 C C . LYS A 1 80 ? 9.100 4.439 -12.222 1.00 93.50 80 LYS A C 1
ATOM 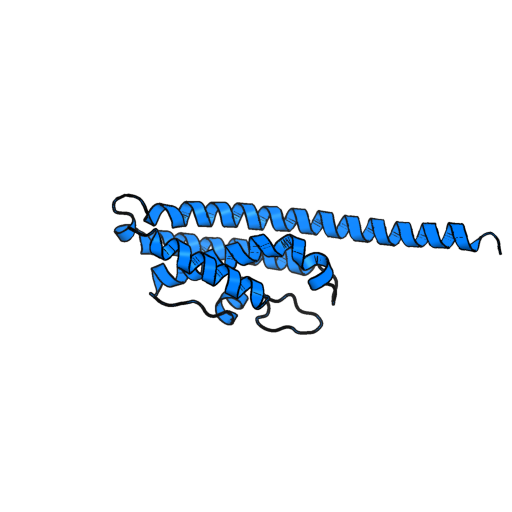647 O O . LYS A 1 80 ? 10.155 3.993 -12.667 1.00 93.50 80 LYS A O 1
ATOM 652 N N . ILE A 1 81 ? 7.926 3.834 -12.412 1.00 92.19 81 ILE A N 1
ATOM 653 C CA . ILE A 1 81 ? 7.790 2.570 -13.135 1.00 92.19 81 ILE A CA 1
ATOM 654 C C . ILE A 1 81 ? 7.516 2.853 -14.614 1.00 92.19 81 ILE A C 1
ATOM 656 O O . ILE A 1 81 ? 6.524 3.510 -14.930 1.00 92.19 81 ILE A O 1
ATOM 660 N N . PRO A 1 82 ? 8.343 2.334 -15.538 1.00 90.12 82 PRO A N 1
ATOM 661 C CA . PRO A 1 82 ? 8.048 2.424 -16.961 1.00 90.12 82 PRO A CA 1
ATOM 662 C C . PRO A 1 82 ? 6.740 1.709 -17.324 1.00 90.12 82 PRO A C 1
ATOM 664 O O . PRO A 1 82 ? 6.391 0.683 -16.727 1.00 90.12 82 PRO A O 1
ATOM 667 N N . SER A 1 83 ? 6.055 2.205 -18.357 1.00 87.50 83 SER A N 1
ATOM 668 C CA . SER A 1 83 ? 4.886 1.544 -18.951 1.00 87.50 83 SER A CA 1
ATOM 669 C C . SER A 1 83 ? 5.146 0.064 -19.235 1.00 87.50 83 SER A C 1
ATOM 671 O O . SER A 1 83 ? 6.252 -0.327 -19.606 1.00 87.50 83 SER A O 1
ATOM 673 N N . GLU A 1 84 ? 4.121 -0.765 -19.032 1.00 87.69 84 GLU A N 1
ATOM 674 C CA . GLU A 1 84 ? 4.150 -2.225 -19.219 1.00 87.69 84 GLU A CA 1
ATOM 675 C C . GLU A 1 84 ? 5.174 -3.004 -18.357 1.00 87.69 84 GLU A C 1
ATOM 677 O O . GLU A 1 84 ? 5.231 -4.231 -18.439 1.00 87.69 84 GLU A O 1
ATOM 682 N N . GLN A 1 85 ? 5.928 -2.353 -17.458 1.00 91.00 85 GLN A N 1
ATOM 683 C CA . GLN A 1 85 ? 6.932 -3.005 -16.597 1.00 91.00 85 GLN A CA 1
ATOM 684 C C . GLN A 1 85 ? 6.470 -3.217 -15.147 1.00 91.00 85 GLN A C 1
ATOM 686 O O . GLN A 1 85 ? 7.286 -3.511 -14.276 1.00 91.00 85 GLN A O 1
ATOM 691 N N . TYR A 1 86 ? 5.163 -3.130 -14.875 1.00 92.75 86 TYR A N 1
ATOM 692 C CA . TYR A 1 86 ? 4.599 -3.311 -13.530 1.00 92.75 86 TYR A CA 1
ATOM 693 C C . TYR A 1 86 ? 5.096 -4.598 -12.850 1.00 92.75 86 TYR A C 1
ATOM 695 O O . TYR A 1 86 ? 5.748 -4.537 -11.811 1.00 92.75 86 TYR A O 1
ATOM 703 N N . TYR A 1 87 ? 4.865 -5.762 -13.470 1.00 93.31 87 TYR A N 1
ATOM 704 C CA . TYR A 1 87 ? 5.237 -7.056 -12.885 1.00 93.31 87 TYR A CA 1
ATOM 705 C C . TYR A 1 87 ? 6.749 -7.308 -12.865 1.00 93.31 87 TYR A C 1
ATOM 707 O O . TYR A 1 87 ? 7.210 -8.122 -12.074 1.00 93.31 87 TYR A O 1
ATOM 715 N N . LYS A 1 88 ? 7.538 -6.580 -13.672 1.00 94.00 88 LYS A N 1
ATOM 716 C CA . LYS A 1 88 ? 9.007 -6.667 -13.633 1.00 94.00 88 LYS A CA 1
ATOM 717 C C . LYS A 1 88 ? 9.559 -6.181 -12.291 1.00 94.00 88 LYS A C 1
ATOM 719 O O . LYS A 1 88 ? 10.548 -6.720 -11.804 1.00 94.00 88 LYS A O 1
ATOM 724 N N . TYR A 1 89 ? 8.924 -5.168 -11.700 1.00 94.81 89 TYR A N 1
ATOM 725 C CA . TYR A 1 89 ? 9.363 -4.577 -10.435 1.00 94.81 89 TYR A CA 1
ATOM 726 C C . TYR A 1 89 ? 8.425 -4.875 -9.257 1.00 94.81 89 TYR A C 1
ATOM 728 O O . TYR A 1 89 ? 8.800 -4.577 -8.126 1.00 94.81 89 TYR A O 1
ATOM 736 N N . HIS A 1 90 ? 7.264 -5.497 -9.490 1.00 95.62 90 HIS A N 1
ATOM 737 C CA . HIS A 1 90 ? 6.207 -5.736 -8.494 1.00 95.62 90 HIS A CA 1
ATOM 738 C C . HIS A 1 90 ? 6.694 -6.338 -7.175 1.00 95.62 90 HIS A C 1
ATOM 740 O O . HIS A 1 90 ? 6.316 -5.845 -6.111 1.00 95.62 90 HIS A O 1
ATOM 746 N N . ASP A 1 91 ? 7.619 -7.299 -7.226 1.00 96.12 91 ASP A N 1
ATOM 747 C CA . ASP A 1 91 ? 8.195 -7.929 -6.032 1.00 96.12 91 ASP A CA 1
ATOM 748 C C . ASP A 1 91 ? 8.802 -6.928 -5.031 1.00 96.12 91 ASP A C 1
ATOM 750 O O . ASP A 1 91 ? 8.817 -7.196 -3.830 1.00 96.12 91 ASP A O 1
ATOM 754 N N . HIS A 1 92 ? 9.242 -5.747 -5.484 1.00 96.81 92 HIS A N 1
ATOM 755 C CA . HIS A 1 92 ? 9.820 -4.726 -4.607 1.00 96.81 92 HIS A CA 1
ATOM 756 C C . HIS A 1 92 ? 8.786 -4.129 -3.647 1.00 96.81 92 HIS A C 1
ATOM 758 O O . HIS A 1 92 ? 9.132 -3.816 -2.512 1.00 96.81 92 HIS A O 1
ATOM 764 N N . TRP A 1 93 ? 7.531 -3.954 -4.074 1.00 96.94 93 TRP A N 1
ATOM 765 C CA . TRP A 1 93 ? 6.473 -3.364 -3.240 1.00 96.94 93 TRP A CA 1
ATOM 766 C C . TRP A 1 93 ? 5.369 -4.348 -2.859 1.00 96.94 93 TRP A C 1
ATOM 768 O O . TRP A 1 93 ? 4.464 -3.979 -2.105 1.00 96.94 93 TRP A O 1
ATOM 778 N N . ARG A 1 94 ? 5.432 -5.594 -3.336 1.00 97.25 94 ARG A N 1
ATOM 779 C CA . ARG A 1 94 ? 4.451 -6.647 -3.054 1.00 97.25 94 ARG A CA 1
ATOM 780 C C . ARG A 1 94 ? 4.166 -6.784 -1.556 1.00 97.25 94 ARG A C 1
ATOM 782 O O . ARG A 1 94 ? 3.033 -6.610 -1.113 1.00 97.25 94 ARG A O 1
ATOM 789 N N . PHE A 1 95 ? 5.209 -6.992 -0.751 1.00 96.94 95 PHE A N 1
ATOM 790 C CA . PHE A 1 95 ? 5.060 -7.204 0.694 1.00 96.94 95 PHE A CA 1
ATOM 791 C C . PHE A 1 95 ? 4.468 -5.988 1.422 1.00 96.94 95 PHE A C 1
ATOM 793 O O . PHE A 1 95 ? 3.566 -6.124 2.252 1.00 96.94 95 PHE A O 1
ATOM 800 N N . VAL A 1 96 ? 4.942 -4.777 1.102 1.00 97.81 96 VAL A N 1
ATOM 801 C CA . VAL A 1 96 ? 4.402 -3.563 1.728 1.00 97.81 96 VAL A CA 1
ATOM 802 C C . VAL A 1 96 ? 2.961 -3.296 1.288 1.00 97.81 96 VAL A C 1
ATOM 804 O O . VAL A 1 96 ? 2.158 -2.860 2.107 1.00 97.81 96 VAL A O 1
ATOM 807 N N . THR A 1 97 ? 2.600 -3.634 0.049 1.00 97.88 97 THR A N 1
ATOM 808 C CA . THR A 1 97 ? 1.233 -3.480 -0.473 1.00 97.88 97 THR A CA 1
ATOM 809 C C . THR A 1 97 ? 0.258 -4.414 0.227 1.00 97.88 97 THR A C 1
ATOM 811 O O . THR A 1 97 ? -0.804 -3.965 0.650 1.00 97.88 97 THR A O 1
ATOM 814 N N . GLN A 1 98 ? 0.637 -5.676 0.445 1.00 98.00 98 GLN A N 1
ATOM 815 C CA . GLN A 1 98 ? -0.157 -6.627 1.233 1.00 98.00 98 GLN A CA 1
ATOM 816 C C . GLN A 1 98 ? -0.413 -6.101 2.648 1.00 98.00 98 GLN A C 1
ATOM 818 O O . GLN A 1 98 ? -1.554 -6.074 3.110 1.00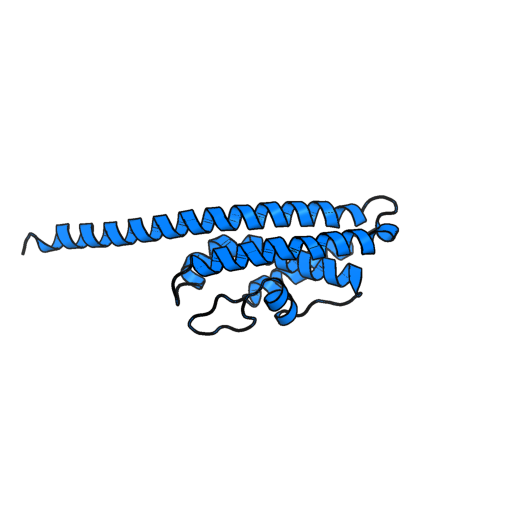 98.00 98 GLN A O 1
ATOM 823 N N . ARG A 1 99 ? 0.634 -5.583 3.304 1.00 97.56 99 ARG A N 1
ATOM 824 C CA . ARG A 1 99 ? 0.524 -4.976 4.636 1.00 97.56 99 ARG A CA 1
ATOM 825 C C . ARG A 1 99 ? -0.370 -3.735 4.638 1.00 97.56 99 ARG A C 1
ATOM 827 O O . ARG A 1 99 ? -1.163 -3.555 5.552 1.00 97.56 99 ARG A O 1
ATOM 834 N N . ILE A 1 100 ? -0.278 -2.883 3.622 1.00 98.00 100 ILE A N 1
ATOM 835 C CA . ILE A 1 100 ? -1.141 -1.704 3.480 1.00 98.00 100 ILE A CA 1
ATOM 836 C C . ILE A 1 100 ? -2.602 -2.115 3.247 1.00 98.00 100 ILE A C 1
ATOM 838 O O . ILE A 1 100 ? -3.491 -1.514 3.847 1.00 98.00 100 ILE A O 1
ATOM 842 N N . CYS A 1 101 ? -2.859 -3.159 2.452 1.00 98.00 101 CYS A N 1
ATOM 843 C CA . CYS A 1 101 ? -4.203 -3.715 2.258 1.00 98.00 101 CYS A CA 1
ATOM 844 C C . CYS A 1 101 ? -4.785 -4.247 3.570 1.00 98.00 101 CYS A C 1
ATOM 846 O O . CYS A 1 101 ? -5.931 -3.941 3.896 1.00 98.00 101 CYS A O 1
ATOM 848 N N . PHE A 1 102 ? -3.981 -4.976 4.347 1.00 97.50 102 PHE A N 1
ATOM 849 C CA . PHE A 1 102 ? -4.334 -5.396 5.701 1.00 97.50 102 PHE A CA 1
ATOM 850 C C . PHE A 1 102 ? -4.729 -4.199 6.577 1.00 97.50 102 PHE A C 1
ATOM 852 O O . PHE A 1 102 ? -5.823 -4.183 7.140 1.00 97.50 102 PHE A O 1
ATOM 859 N N . LEU A 1 103 ? -3.882 -3.169 6.655 1.00 97.44 103 LEU A N 1
ATOM 860 C CA . LEU A 1 103 ? -4.137 -1.991 7.486 1.00 97.44 103 LEU A CA 1
ATOM 861 C C . LEU A 1 103 ? -5.392 -1.231 7.036 1.00 97.44 103 LEU A C 1
ATOM 863 O O . LEU A 1 103 ? -6.156 -0.762 7.879 1.00 97.44 103 LEU A O 1
ATOM 867 N N . ALA A 1 104 ? -5.630 -1.120 5.726 1.00 97.50 104 ALA A N 1
ATOM 868 C CA . ALA A 1 104 ? -6.811 -0.456 5.175 1.00 97.50 104 ALA A CA 1
ATOM 869 C C . ALA A 1 104 ? -8.094 -1.229 5.512 1.00 97.50 104 ALA A C 1
ATOM 871 O O . ALA A 1 104 ? -9.094 -0.630 5.925 1.00 97.50 104 ALA A O 1
ATOM 872 N N . ALA A 1 105 ? -8.048 -2.558 5.383 1.00 96.81 105 ALA A N 1
ATOM 873 C CA . ALA A 1 105 ? -9.148 -3.435 5.756 1.00 96.81 105 ALA A CA 1
ATOM 874 C C . ALA A 1 105 ? -9.437 -3.352 7.253 1.00 96.81 105 ALA A C 1
ATOM 876 O O . ALA A 1 105 ? -10.585 -3.128 7.633 1.00 96.81 105 ALA A O 1
ATOM 877 N N . PHE A 1 106 ? -8.402 -3.417 8.090 1.00 95.38 106 PHE A N 1
ATOM 878 C CA . PHE A 1 106 ? -8.578 -3.387 9.534 1.00 95.38 106 PHE A CA 1
ATOM 879 C C . PHE A 1 106 ? -9.077 -2.027 10.034 1.00 95.38 106 PHE A C 1
ATOM 881 O O . PHE A 1 106 ? -10.010 -1.965 10.830 1.00 95.38 106 PHE A O 1
ATOM 888 N N . THR A 1 107 ? -8.540 -0.930 9.490 1.00 95.38 107 THR A N 1
ATOM 889 C CA . THR A 1 107 ? -9.023 0.431 9.782 1.00 95.38 107 THR A CA 1
ATOM 890 C C . THR A 1 107 ? -10.507 0.571 9.445 1.00 95.38 107 THR A C 1
ATOM 892 O O . THR A 1 107 ? -11.283 1.058 10.263 1.00 95.38 107 THR A O 1
ATOM 895 N N . THR A 1 108 ? -10.921 0.101 8.263 1.00 95.56 108 THR A N 1
ATOM 896 C CA . THR A 1 108 ? -12.325 0.178 7.824 1.00 95.56 108 THR A CA 1
ATOM 897 C C . THR A 1 108 ? -13.229 -0.710 8.674 1.00 95.56 108 THR A C 1
ATOM 899 O O . THR A 1 108 ? -14.330 -0.301 9.032 1.00 95.56 108 THR A O 1
ATOM 902 N N . PHE A 1 109 ? -12.753 -1.893 9.061 1.00 94.44 109 PHE A N 1
ATOM 903 C CA . PHE A 1 109 ? -13.493 -2.782 9.946 1.00 94.44 109 PHE A CA 1
ATOM 904 C C . PHE A 1 109 ? -13.746 -2.144 11.319 1.00 94.44 109 PHE A C 1
ATOM 906 O O . PHE A 1 109 ? -14.866 -2.199 11.817 1.00 94.44 109 PHE A O 1
ATOM 913 N N . ILE A 1 110 ? -12.747 -1.480 11.907 1.00 92.00 110 ILE A N 1
ATOM 914 C CA . ILE A 1 110 ? -12.899 -0.792 13.199 1.00 92.00 110 ILE A CA 1
ATOM 915 C C . ILE A 1 110 ? -13.874 0.397 13.100 1.00 92.00 110 ILE A C 1
ATOM 917 O O . ILE A 1 110 ? -14.619 0.662 14.045 1.00 92.00 110 ILE A O 1
ATOM 921 N N . GLN A 1 111 ? -13.878 1.122 11.976 1.00 90.94 111 GLN A N 1
ATOM 922 C CA . GLN A 1 111 ? -14.755 2.285 11.774 1.00 90.94 111 GLN A CA 1
ATOM 923 C C . GLN A 1 111 ? -16.209 1.886 11.497 1.00 90.94 111 GLN A C 1
ATOM 925 O O . GLN A 1 111 ? -17.122 2.380 12.164 1.00 90.94 111 GLN A O 1
ATOM 930 N N . ASP A 1 112 ? -16.401 0.981 10.536 1.00 92.44 112 ASP A N 1
ATOM 931 C CA . ASP A 1 112 ? -17.691 0.729 9.889 1.00 92.44 112 ASP A CA 1
ATOM 932 C C . ASP A 1 112 ? -18.235 -0.685 10.156 1.00 92.44 112 ASP A C 1
ATOM 934 O O . ASP A 1 112 ? -19.375 -0.983 9.803 1.00 92.44 112 ASP A O 1
ATOM 938 N N . GLY A 1 113 ? -17.433 -1.590 10.727 1.00 92.19 113 GLY A N 1
ATOM 939 C CA . GLY A 1 113 ? -17.816 -2.991 10.940 1.00 92.19 113 GLY A CA 1
ATOM 940 C C . GLY A 1 113 ? -17.937 -3.812 9.652 1.00 92.19 113 GLY A C 1
ATOM 941 O O . GLY A 1 113 ? -18.583 -4.858 9.650 1.00 92.19 113 GLY A O 1
ATOM 942 N N . ARG A 1 114 ? -17.342 -3.351 8.544 1.00 95.06 114 ARG A N 1
ATOM 943 C CA . ARG A 1 114 ? -17.412 -4.004 7.227 1.00 95.06 114 ARG A CA 1
ATOM 944 C C . ARG A 1 114 ? -16.029 -4.258 6.640 1.00 95.06 114 ARG A C 1
ATOM 946 O O . ARG A 1 114 ? -15.060 -3.580 6.974 1.00 95.06 114 ARG A O 1
ATOM 953 N N . LEU A 1 115 ? -15.965 -5.188 5.692 1.00 95.38 115 LEU A N 1
ATOM 954 C CA . LEU A 1 115 ? -14.779 -5.394 4.869 1.00 95.38 115 LEU A CA 1
ATOM 955 C C . LEU A 1 115 ? -14.709 -4.327 3.765 1.00 95.38 115 LEU A C 1
ATOM 957 O O . LEU A 1 115 ? -15.690 -4.097 3.055 1.00 95.38 115 LEU A O 1
ATOM 961 N N . ILE A 1 116 ? -13.546 -3.694 3.607 1.00 96.81 116 ILE A N 1
ATOM 962 C CA . ILE A 1 116 ? -13.279 -2.782 2.489 1.00 96.81 116 ILE A CA 1
ATOM 963 C C . ILE A 1 116 ? -13.125 -3.572 1.182 1.00 96.81 116 ILE A C 1
ATOM 965 O O . ILE A 1 116 ? -12.439 -4.598 1.146 1.00 96.81 116 ILE A O 1
ATOM 969 N N . SER A 1 117 ? -13.736 -3.105 0.096 1.00 97.06 117 SER A N 1
ATOM 970 C CA . SER A 1 117 ? -13.577 -3.718 -1.227 1.00 97.06 117 SER A CA 1
ATOM 971 C C . SER A 1 117 ? -12.218 -3.388 -1.858 1.00 97.06 117 SER A C 1
ATOM 973 O O . SER A 1 117 ? -11.598 -2.368 -1.554 1.00 97.06 117 SER A O 1
ATOM 975 N N . LYS A 1 118 ? -11.765 -4.220 -2.806 1.00 96.75 118 LYS A N 1
ATOM 976 C CA . LYS A 1 118 ? -10.531 -3.965 -3.569 1.00 96.75 118 LYS A CA 1
ATOM 977 C C . LYS A 1 118 ? -10.545 -2.594 -4.259 1.00 96.75 118 LYS A C 1
ATOM 979 O O . LYS A 1 118 ? -9.530 -1.904 -4.270 1.00 96.75 118 LYS A O 1
ATOM 984 N N . SER A 1 119 ? -11.682 -2.195 -4.832 1.00 96.62 119 SER A N 1
ATOM 985 C CA . SER A 1 119 ? -11.837 -0.899 -5.502 1.00 96.62 119 SER A CA 1
ATOM 986 C C . SER A 1 119 ? -11.680 0.276 -4.543 1.00 96.62 119 SER A C 1
ATOM 988 O O . SER A 1 119 ? -11.006 1.240 -4.888 1.00 96.62 119 SER A O 1
ATOM 990 N N . GLU A 1 120 ? -12.227 0.177 -3.330 1.00 96.62 120 GLU A N 1
ATOM 991 C CA . GLU A 1 120 ? -12.077 1.219 -2.306 1.00 96.62 120 GLU A CA 1
ATOM 992 C C . GLU A 1 120 ? -10.631 1.323 -1.802 1.00 96.62 120 GLU A C 1
ATOM 994 O O . GLU A 1 120 ? -10.142 2.427 -1.566 1.00 96.62 120 GLU A O 1
ATOM 999 N N . VAL A 1 121 ? -9.914 0.197 -1.668 1.00 97.25 121 VAL A N 1
ATOM 1000 C CA . VAL A 1 121 ? -8.473 0.225 -1.352 1.00 97.25 121 VAL A CA 1
ATOM 1001 C C . VAL A 1 121 ? -7.699 0.875 -2.495 1.00 97.25 121 VAL A C 1
ATOM 1003 O O . VAL A 1 121 ? -6.878 1.754 -2.255 1.00 97.25 121 VAL A O 1
ATOM 1006 N N . ALA A 1 122 ? -7.977 0.494 -3.743 1.00 96.62 122 ALA A N 1
ATOM 1007 C CA . ALA A 1 122 ? -7.318 1.087 -4.902 1.00 96.62 122 ALA A CA 1
ATOM 1008 C C . ALA A 1 122 ? -7.541 2.610 -4.964 1.00 96.62 122 ALA A C 1
ATOM 1010 O O . ALA A 1 122 ? -6.589 3.368 -5.144 1.00 96.62 122 ALA A O 1
ATOM 1011 N N . GLU A 1 123 ? -8.768 3.070 -4.709 1.00 96.25 123 GLU A N 1
ATOM 1012 C CA . GLU A 1 123 ? -9.093 4.492 -4.608 1.00 96.25 123 GLU A CA 1
ATOM 1013 C C . GLU A 1 123 ? -8.339 5.171 -3.459 1.00 96.25 123 GLU A C 1
ATOM 1015 O O . GLU A 1 123 ? -7.744 6.232 -3.650 1.00 96.25 123 GLU A O 1
ATOM 1020 N N . MET A 1 124 ? -8.293 4.559 -2.274 1.00 95.75 124 MET A N 1
ATOM 1021 C CA . MET A 1 124 ? -7.552 5.086 -1.124 1.00 95.75 124 MET A CA 1
ATOM 1022 C C . MET A 1 124 ? -6.075 5.334 -1.465 1.00 95.75 124 MET A C 1
ATOM 1024 O O . MET A 1 124 ? -5.545 6.401 -1.149 1.00 95.75 124 MET A O 1
ATOM 1028 N N . LEU A 1 125 ? -5.449 4.393 -2.175 1.00 96.06 125 LEU A N 1
ATOM 1029 C CA . LEU A 1 125 ? -4.044 4.450 -2.587 1.00 96.06 125 LEU A CA 1
ATOM 1030 C C . LEU A 1 125 ? -3.799 5.286 -3.858 1.00 96.06 125 LEU A C 1
ATOM 1032 O O . LEU A 1 125 ? -2.646 5.503 -4.210 1.00 96.06 125 LEU A O 1
ATOM 1036 N N . ASN A 1 126 ? -4.856 5.770 -4.521 1.00 94.88 126 ASN A N 1
ATOM 1037 C CA . ASN A 1 126 ? -4.813 6.421 -5.838 1.00 94.88 126 ASN A CA 1
ATOM 1038 C C . ASN A 1 126 ? -4.167 5.555 -6.938 1.00 94.88 126 ASN A C 1
ATOM 1040 O O . ASN A 1 126 ? -3.370 6.021 -7.752 1.00 94.88 126 ASN A O 1
ATOM 1044 N N . VAL A 1 127 ? -4.533 4.274 -6.972 1.00 94.19 127 VAL A N 1
ATOM 1045 C CA . VAL A 1 127 ? -4.117 3.312 -8.002 1.00 94.19 127 VAL A CA 1
ATOM 1046 C C . VAL A 1 127 ? -5.343 2.747 -8.717 1.00 94.19 127 VAL A C 1
ATOM 1048 O O . VAL A 1 127 ? -6.474 2.876 -8.246 1.00 94.19 127 VAL A O 1
ATOM 1051 N N . LYS A 1 128 ? -5.158 2.112 -9.877 1.00 93.12 128 LYS A N 1
ATOM 1052 C CA . LYS A 1 128 ? -6.280 1.469 -10.576 1.00 93.12 128 LYS A CA 1
ATOM 1053 C C . LYS A 1 128 ? -6.692 0.166 -9.887 1.00 93.12 128 LYS A C 1
ATOM 1055 O O . LYS A 1 128 ? -5.858 -0.579 -9.378 1.00 93.12 128 LYS A O 1
ATOM 1060 N N . SER A 1 129 ? -7.991 -0.119 -9.873 1.00 88.62 129 SER A N 1
ATOM 1061 C CA . SER A 1 129 ? -8.540 -1.378 -9.351 1.00 88.62 129 SER A CA 1
ATOM 1062 C C . SER A 1 129 ? -8.328 -2.548 -10.312 1.00 88.62 129 SER A C 1
ATOM 1064 O O . SER A 1 129 ? -8.120 -3.683 -9.880 1.00 88.62 129 SER A O 1
ATOM 1066 N N . GLU A 1 130 ? -8.379 -2.270 -11.612 1.00 87.12 130 GLU A N 1
ATOM 1067 C CA . GLU A 1 130 ? -8.209 -3.236 -12.689 1.00 87.12 130 GLU A CA 1
ATOM 1068 C C . GLU A 1 130 ? -6.941 -2.956 -13.485 1.00 87.12 130 GLU A C 1
ATOM 1070 O O . GLU A 1 130 ? -6.450 -1.827 -13.563 1.00 87.12 130 GLU A O 1
ATOM 1075 N N . ARG A 1 131 ? -6.419 -4.017 -14.096 1.00 83.06 131 ARG A N 1
ATOM 1076 C CA . ARG A 1 131 ? -5.260 -3.933 -14.969 1.00 83.06 131 ARG A CA 1
ATOM 1077 C C . ARG A 1 131 ? -5.660 -3.259 -16.280 1.00 83.06 131 ARG A C 1
ATOM 1079 O O . ARG A 1 131 ? -6.420 -3.819 -17.064 1.00 83.06 131 ARG A O 1
ATOM 1086 N N . THR A 1 132 ? -5.055 -2.115 -16.567 1.00 81.12 132 THR A N 1
ATOM 1087 C CA . THR A 1 132 ? -4.982 -1.558 -17.925 1.00 81.12 132 THR A CA 1
ATOM 1088 C C . THR A 1 132 ? -3.521 -1.540 -18.379 1.00 81.12 132 THR A C 1
ATOM 1090 O O . THR A 1 132 ? -2.625 -1.596 -17.534 1.00 81.12 132 THR A O 1
ATOM 1093 N N . LYS A 1 133 ? -3.263 -1.544 -19.697 1.00 70.50 133 LYS A N 1
ATOM 1094 C CA . LYS A 1 133 ? -1.908 -1.732 -20.263 1.00 70.50 133 LYS A CA 1
ATOM 1095 C C . LYS A 1 133 ? -0.846 -0.805 -19.654 1.00 70.50 133 LYS A C 1
ATOM 1097 O O . LYS A 1 133 ? 0.262 -1.258 -19.399 1.00 70.50 133 LYS A O 1
ATOM 1102 N N . ASP A 1 134 ? -1.228 0.422 -19.314 1.00 72.31 134 ASP A N 1
ATOM 1103 C CA . ASP A 1 134 ? -0.307 1.458 -18.835 1.00 72.31 134 ASP A CA 1
ATOM 1104 C C . ASP A 1 134 ? -0.615 1.952 -17.415 1.00 72.31 134 ASP A C 1
ATOM 1106 O O . ASP A 1 134 ? -0.219 3.053 -17.037 1.00 72.31 134 ASP A O 1
ATOM 1110 N N . SER A 1 135 ? -1.341 1.174 -16.605 1.00 83.25 135 SER A N 1
ATOM 1111 C CA . SER A 1 135 ? -1.709 1.616 -15.256 1.00 83.25 135 SER A CA 1
ATOM 1112 C C . SER A 1 135 ? -1.003 0.870 -14.139 1.00 83.25 135 SER A C 1
ATOM 1114 O O . SER A 1 135 ? -1.074 -0.361 -14.042 1.00 83.25 135 SER A O 1
ATOM 1116 N N . PHE A 1 136 ? -0.491 1.647 -13.188 1.00 91.75 136 PHE A N 1
ATOM 1117 C CA . PHE A 1 136 ? -0.230 1.159 -11.845 1.00 91.75 136 PHE A CA 1
ATOM 1118 C C . PHE A 1 136 ? -1.557 0.766 -11.180 1.00 91.75 136 PHE A C 1
ATOM 1120 O O . PHE A 1 136 ? -2.488 1.573 -11.086 1.00 91.75 136 PHE A O 1
ATOM 1127 N N . HIS A 1 137 ? -1.659 -0.492 -10.762 1.00 94.94 137 HIS A N 1
ATOM 1128 C CA . HIS A 1 137 ? -2.891 -1.068 -10.238 1.00 94.94 137 HIS A CA 1
ATOM 1129 C C . HIS A 1 137 ? -2.640 -1.857 -8.954 1.00 94.94 137 HIS A C 1
ATOM 1131 O O . HIS A 1 137 ? -1.505 -2.218 -8.635 1.00 94.94 137 HIS A O 1
ATOM 1137 N N . LEU A 1 138 ? -3.716 -2.108 -8.213 1.00 96.19 138 LEU A N 1
ATOM 1138 C CA . LEU A 1 138 ? -3.714 -3.024 -7.083 1.00 96.19 138 LEU A CA 1
ATOM 1139 C C . LEU A 1 138 ? -3.919 -4.452 -7.597 1.00 96.19 138 LEU A C 1
ATOM 1141 O O . LEU A 1 138 ? -4.962 -4.759 -8.188 1.00 96.19 138 LEU A O 1
ATOM 1145 N N . ASP A 1 139 ? -2.941 -5.324 -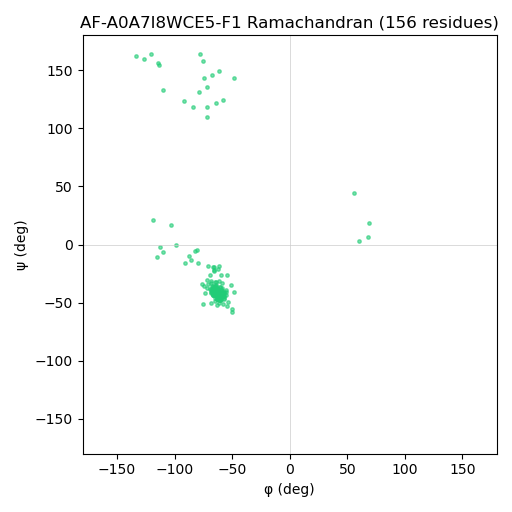7.371 1.00 95.56 139 ASP A N 1
ATOM 1146 C CA . ASP A 1 139 ? -3.069 -6.737 -7.714 1.00 95.56 139 ASP A CA 1
ATOM 1147 C C . ASP A 1 139 ? -4.132 -7.420 -6.828 1.00 95.56 139 ASP A C 1
ATOM 1149 O O . ASP A 1 139 ? -4.358 -7.038 -5.674 1.00 95.56 139 ASP A O 1
ATOM 1153 N N . LEU A 1 140 ? -4.861 -8.388 -7.392 1.00 95.12 140 LEU A N 1
ATOM 1154 C CA . LEU A 1 140 ? -5.901 -9.105 -6.651 1.00 95.12 140 LEU A CA 1
ATOM 1155 C C . LEU A 1 140 ? -5.294 -9.967 -5.540 1.00 95.12 140 LEU A C 1
ATOM 1157 O O . LEU A 1 140 ? -5.847 -10.003 -4.441 1.00 95.12 140 LEU A O 1
ATOM 1161 N N . GLU A 1 141 ? -4.172 -10.633 -5.810 1.00 96.12 141 GLU A N 1
ATOM 1162 C CA . GLU A 1 141 ? -3.513 -11.502 -4.838 1.00 96.12 141 GLU A CA 1
ATOM 1163 C C . GLU A 1 141 ? -3.035 -10.697 -3.632 1.00 96.12 141 GLU A C 1
ATOM 1165 O O . GLU A 1 141 ? -3.237 -11.116 -2.494 1.00 96.12 141 GLU A O 1
ATOM 1170 N N . ASP A 1 142 ? -2.488 -9.500 -3.858 1.00 97.25 142 ASP A N 1
ATOM 1171 C CA . ASP A 1 142 ? -2.005 -8.649 -2.770 1.00 97.25 142 ASP A CA 1
ATOM 1172 C C . ASP A 1 142 ? -3.133 -8.170 -1.855 1.00 97.25 142 ASP A C 1
ATOM 1174 O O . ASP A 1 142 ? -2.984 -8.158 -0.629 1.00 97.25 142 ASP A O 1
ATOM 1178 N N . TYR A 1 143 ? -4.283 -7.824 -2.440 1.00 97.62 143 TYR A N 1
ATOM 1179 C CA . TYR A 1 143 ? -5.481 -7.494 -1.674 1.00 97.62 143 TYR A CA 1
ATOM 1180 C C . TYR A 1 143 ? -5.944 -8.687 -0.828 1.00 97.62 143 TYR A C 1
ATOM 1182 O O . TYR A 1 143 ? -6.134 -8.542 0.381 1.00 97.62 143 TYR A O 1
ATOM 1190 N N . LEU A 1 144 ? -6.081 -9.872 -1.433 1.00 96.94 144 LEU A N 1
ATOM 1191 C CA . LEU A 1 144 ? -6.540 -11.073 -0.729 1.00 96.94 144 LEU A CA 1
ATOM 1192 C C . LEU A 1 144 ? -5.579 -11.476 0.397 1.00 96.94 144 LEU A C 1
ATOM 1194 O O . LEU A 1 144 ? -6.028 -11.791 1.498 1.00 96.94 144 LEU A O 1
ATOM 1198 N N . MET A 1 145 ? -4.268 -11.390 0.161 1.00 97.25 145 MET A N 1
ATOM 1199 C CA . MET A 1 145 ? -3.253 -11.639 1.186 1.00 97.25 145 MET A CA 1
ATOM 1200 C C . MET A 1 145 ? -3.368 -10.661 2.362 1.00 97.25 145 MET A C 1
ATOM 1202 O O . MET A 1 145 ? -3.280 -11.085 3.515 1.00 97.25 145 MET A O 1
ATOM 1206 N N . GLY A 1 146 ? -3.630 -9.376 2.103 1.00 96.25 146 GLY A N 1
ATOM 1207 C CA . GLY A 1 146 ? -3.889 -8.397 3.163 1.00 96.25 146 GLY A CA 1
ATOM 1208 C C . GLY A 1 146 ? -5.161 -8.699 3.967 1.00 96.25 146 GLY A C 1
ATOM 1209 O O . GLY A 1 146 ? -5.166 -8.610 5.195 1.00 96.25 146 GLY A O 1
ATOM 1210 N N . VAL A 1 147 ? -6.239 -9.124 3.304 1.00 95.00 147 VAL A N 1
ATOM 1211 C CA . VAL A 1 147 ? -7.490 -9.509 3.986 1.00 95.00 147 VAL A CA 1
ATOM 1212 C C . VAL A 1 147 ? -7.292 -10.741 4.879 1.00 95.00 147 VAL A C 1
ATOM 1214 O O . VAL A 1 147 ? -7.809 -10.779 5.995 1.00 95.00 147 VAL A O 1
ATOM 1217 N N . LEU A 1 148 ? -6.499 -11.723 4.444 1.00 94.94 148 LEU A N 1
ATOM 1218 C CA . LEU A 1 148 ? -6.162 -12.896 5.262 1.00 94.94 148 LEU A CA 1
ATOM 1219 C C . LEU A 1 148 ? -5.369 -12.520 6.525 1.00 94.94 148 LEU A C 1
ATOM 1221 O O . LEU A 1 148 ? -5.614 -13.070 7.601 1.00 94.94 148 LEU A O 1
ATOM 1225 N N . GLN A 1 149 ? -4.455 -11.551 6.421 1.00 92.25 149 GLN A N 1
ATOM 1226 C CA . GLN A 1 149 ? -3.737 -11.017 7.583 1.00 92.25 149 GLN A CA 1
ATOM 1227 C C . GLN A 1 149 ? -4.698 -10.344 8.574 1.00 92.25 149 GLN A C 1
ATOM 1229 O O . GLN A 1 149 ? -4.589 -10.577 9.776 1.00 92.25 149 GLN A O 1
ATOM 1234 N N . MET A 1 150 ? -5.700 -9.600 8.085 1.00 91.25 150 MET A N 1
ATOM 1235 C CA . MET A 1 150 ? -6.730 -9.001 8.945 1.00 91.25 150 MET A CA 1
ATOM 1236 C C . MET A 1 150 ? -7.497 -10.059 9.745 1.00 91.25 150 MET A C 1
ATOM 1238 O O . MET A 1 150 ? -7.708 -9.885 10.942 1.00 91.25 150 MET A O 1
ATOM 1242 N N . ALA A 1 151 ? -7.892 -11.166 9.109 1.00 88.12 151 ALA A N 1
ATOM 1243 C CA . ALA A 1 151 ? -8.609 -12.242 9.794 1.00 88.12 151 ALA A CA 1
ATOM 1244 C C . ALA A 1 151 ? -7.804 -12.819 10.972 1.00 88.12 151 ALA A C 1
ATOM 1246 O O . ALA A 1 151 ? -8.376 -13.115 12.019 1.00 88.12 151 ALA A O 1
ATOM 1247 N N . SER A 1 152 ? -6.480 -12.924 10.822 1.00 88.81 152 SER A N 1
ATOM 1248 C CA . SER A 1 152 ? -5.585 -13.386 11.891 1.00 88.81 152 SER A CA 1
ATOM 1249 C C . SER A 1 152 ? -5.539 -12.409 13.073 1.00 88.81 152 SER A C 1
ATOM 1251 O O . SER A 1 152 ? -5.555 -12.837 14.225 1.00 88.81 152 SER A O 1
ATOM 1253 N N . GLU A 1 153 ? -5.543 -11.101 12.806 1.00 85.69 153 GLU A N 1
ATOM 1254 C CA . GLU A 1 153 ? -5.526 -10.064 13.849 1.00 85.69 153 GLU A CA 1
ATOM 1255 C C . GLU A 1 153 ? -6.848 -9.958 14.615 1.00 85.69 153 GLU A C 1
ATOM 1257 O O . GLU A 1 153 ? -6.852 -9.750 15.829 1.00 85.69 153 GLU A O 1
ATOM 1262 N N . LEU A 1 154 ? -7.982 -10.186 13.945 1.00 83.75 154 LEU A N 1
ATOM 1263 C CA . LEU A 1 154 ? -9.295 -10.184 14.597 1.00 83.75 154 LEU A CA 1
ATOM 1264 C C . LEU A 1 154 ? -9.420 -11.255 15.687 1.00 83.75 154 LEU A C 1
ATOM 1266 O O . LEU A 1 154 ? -10.100 -11.027 16.683 1.00 83.75 154 LEU A O 1
ATOM 1270 N N . VAL A 1 155 ? -8.735 -12.391 15.540 1.00 83.56 155 VAL A N 1
ATOM 1271 C CA . VAL A 1 155 ? -8.689 -13.444 16.570 1.00 83.56 155 VAL A CA 1
ATOM 1272 C C . VAL A 1 155 ? -7.890 -12.998 17.806 1.00 83.56 155 VAL A C 1
ATOM 1274 O O . VAL A 1 155 ? -8.140 -13.477 18.910 1.00 83.56 155 VAL A O 1
ATOM 1277 N N . CYS A 1 156 ? -6.938 -12.075 17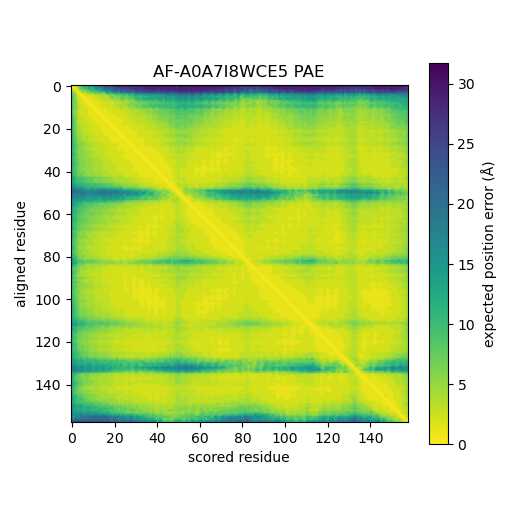.641 1.00 76.31 156 CYS A N 1
ATOM 1278 C CA . CYS A 1 156 ? -6.080 -11.563 18.714 1.00 76.31 156 CYS A CA 1
ATOM 1279 C C . CYS A 1 156 ? -6.716 -10.397 19.498 1.00 76.31 156 CYS A C 1
ATOM 1281 O O . CYS A 1 156 ? -6.231 -10.012 20.565 1.00 76.31 156 CYS A O 1
ATOM 1283 N N . MET A 1 157 ? -7.797 -9.810 18.985 1.00 68.69 157 MET A N 1
ATOM 1284 C CA . MET A 1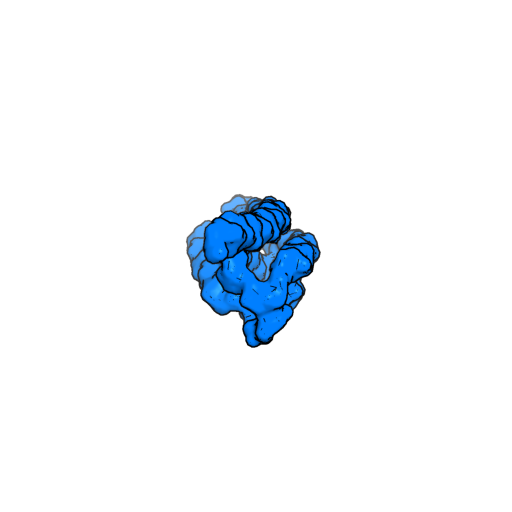 157 ? -8.519 -8.727 19.646 1.00 68.69 157 MET A CA 1
ATOM 1285 C C . MET A 1 157 ? -9.277 -9.282 20.865 1.00 68.69 157 MET A C 1
ATOM 1287 O O . MET A 1 157 ? -10.220 -10.057 20.713 1.00 68.69 157 MET A O 1
ATOM 1291 N N . LYS A 1 158 ? -8.816 -8.928 22.071 1.00 58.16 158 LYS A N 1
ATOM 1292 C CA . LYS A 1 158 ? -9.386 -9.346 23.362 1.00 58.16 158 LYS A CA 1
ATOM 1293 C C . LYS A 1 158 ? -10.146 -8.214 24.033 1.00 58.16 158 LYS A C 1
ATOM 1295 O O . LYS A 1 158 ? -9.696 -7.055 23.902 1.00 58.16 158 LYS A O 1
#

Foldseek 3Di:
DVPPVVVVVVVVVVVVVVVVVLLVQLLVLLVQLQVLLVVLVVLQCCLLDDVSLVCNQVSLVVSLVSLVVLLVSLVSNLVSADFQCCVVNVVSNLVSLLSLLLSVQLSCCSNPVDGDDLCNSCVSNVFDSDDDRGTGHDDPVSNVSSVVVNVVVVVSRD

Secondary structure (DSSP, 8-state):
-TTHHHHHHHHHHHHHHHHHHHHHHHHHHHHHHHHHHHHHHHHHHGGGSTTHHHHHHHHHHHHHHHHHHHHHHHHHHHHHSPTT-HHHHTHHHHHHHHHHHHHHHHHHHHHHSSPPPHHHHHHHHT-BSS--TT--B--HHHHHHHHHHHHHHHHH--

Mean predicted aligned error: 4.77 Å

pLDDT: mean 91.97, std 8.09, range [50.53, 98.0]

Nearest PDB structures (foldseek):
  1key-assembly1_B-2  TM=9.686E-01  e=6.007E-12  Mus musculus
  4wyv-assembly1_A  TM=9.689E-01  e=1.486E-11  Homo sapiens
  1key-assembly1_D-2  TM=9.718E-01  e=2.858E-11  Mus musculus
  3qb5-assembly1_A-2  TM=9.741E-01  e=4.064E-11  Homo sapiens
  1key-assembly1_C-2  TM=9.682E-01  e=2.487E-10  Mus musculus

Solvent-accessible surface area (backbone atoms only — not comparable to full-atom values): 8475 Å² total; per-residue (Å²): 128,81,69,57,61,64,52,50,52,51,57,50,48,54,52,51,53,54,50,48,54,45,52,54,56,48,52,56,39,38,52,54,48,44,51,51,48,50,53,41,47,60,52,56,56,49,35,63,42,93,71,16,71,82,46,32,54,60,41,27,50,56,41,56,58,51,40,59,57,47,19,54,41,42,49,54,43,50,73,67,54,60,76,74,40,60,78,82,54,38,78,74,44,44,67,53,48,16,52,47,36,16,51,52,32,46,35,37,30,62,67,71,73,42,82,62,51,68,55,57,52,13,56,58,38,70,36,34,53,60,89,47,81,75,50,61,47,48,57,67,66,39,43,52,54,3,49,55,51,33,59,59,52,60,74,68,60,114

Organism: NCBI:txid2664684

InterPro domains:
  IPR002848 Translin family [PF01997] (22-154)
  IPR002848 Translin family [PTHR10741] (5-155)
  IPR016068 Translin, N-terminal [G3DSA:1.20.58.190] (1-134)
  IPR033956 Translin [cd14819] (12-155)
  IPR036081 Translin superfamily [SSF74784] (5-154)

Sequence (158 aa):
MSYQIPQMFSSFQDVIDQEQIIRESVKSSVQNLEQTSRTILALIQTIHQENGVKTAKEVAQKAREMFTTVRKYYEELASKIPSEQYYKYHDHWRFVTQRICFLAAFTTFIQDGRLISKSEVAEMLNVKSERTKDSFHLDLEDYLMGVLQMASELVCMK